Protein AF-A0A4R6ZMX6-F1 (afdb_monomer)

Structure (mmCIF, N/CA/C/O backbone):
data_AF-A0A4R6ZMX6-F1
#
_entry.id   AF-A0A4R6ZMX6-F1
#
loop_
_atom_site.group_PDB
_atom_site.id
_atom_site.type_symbol
_atom_site.label_atom_id
_atom_site.label_alt_id
_atom_site.label_comp_id
_atom_site.label_asym_id
_atom_site.label_entity_id
_atom_site.label_seq_id
_atom_site.pdbx_PDB_ins_code
_atom_site.Cartn_x
_atom_site.Cartn_y
_atom_site.Cartn_z
_atom_site.occupancy
_atom_site.B_iso_or_equiv
_atom_site.auth_seq_id
_atom_site.auth_comp_id
_atom_site.auth_asym_id
_atom_site.auth_atom_id
_atom_site.pdbx_PDB_model_num
ATOM 1 N N . MET A 1 1 ? -26.082 1.905 15.337 1.00 44.19 1 MET A N 1
ATOM 2 C CA . MET A 1 1 ? -25.057 2.791 15.936 1.00 44.19 1 MET A CA 1
ATOM 3 C C . MET A 1 1 ? -23.790 2.716 15.092 1.00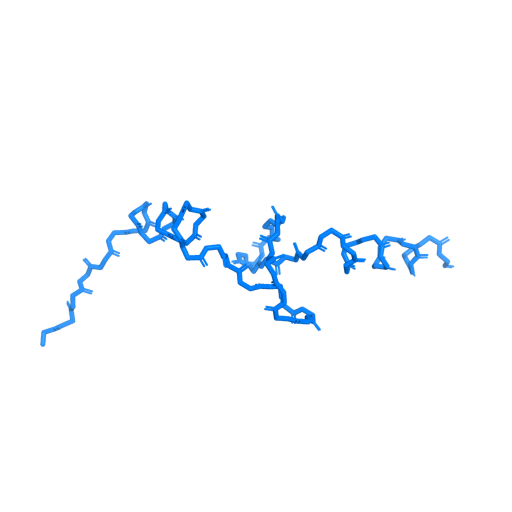 44.19 1 MET A C 1
ATOM 5 O O . MET A 1 1 ? -23.181 1.653 15.047 1.00 44.19 1 MET A O 1
ATOM 9 N N . LYS A 1 2 ? -23.414 3.779 14.370 1.00 54.72 2 LYS A N 1
ATOM 10 C CA . LYS A 1 2 ? -22.131 3.808 13.649 1.00 54.72 2 LYS A CA 1
ATOM 11 C C . LYS A 1 2 ? -21.030 4.077 14.676 1.00 54.72 2 LYS A C 1
ATOM 13 O O . LYS A 1 2 ? -21.003 5.149 15.269 1.00 54.72 2 LYS A O 1
ATOM 18 N N . LYS A 1 3 ? -20.178 3.083 14.941 1.00 71.69 3 LYS A N 1
ATOM 19 C CA . LYS A 1 3 ? -19.002 3.263 15.800 1.00 71.69 3 LYS A CA 1
ATOM 20 C C . LYS A 1 3 ? -18.045 4.213 15.080 1.00 71.69 3 LYS A C 1
ATOM 22 O O . LYS A 1 3 ? -17.566 3.885 13.998 1.00 71.69 3 LYS A O 1
ATOM 27 N N . ILE A 1 4 ? -17.810 5.390 15.651 1.00 79.38 4 ILE A N 1
ATOM 28 C CA . ILE A 1 4 ? -16.827 6.344 15.136 1.00 79.38 4 ILE A CA 1
ATOM 29 C C . ILE A 1 4 ? -15.462 5.837 15.597 1.00 79.38 4 ILE A C 1
ATOM 31 O O . ILE A 1 4 ? -15.147 5.899 16.782 1.00 79.38 4 ILE A O 1
ATOM 35 N N . ILE A 1 5 ? -14.689 5.259 14.678 1.00 81.62 5 ILE A N 1
ATOM 36 C CA . ILE A 1 5 ? -13.317 4.831 14.958 1.00 81.62 5 ILE A CA 1
ATOM 37 C C . ILE A 1 5 ? -12.407 6.028 14.672 1.00 81.62 5 ILE A C 1
ATOM 39 O O . ILE A 1 5 ?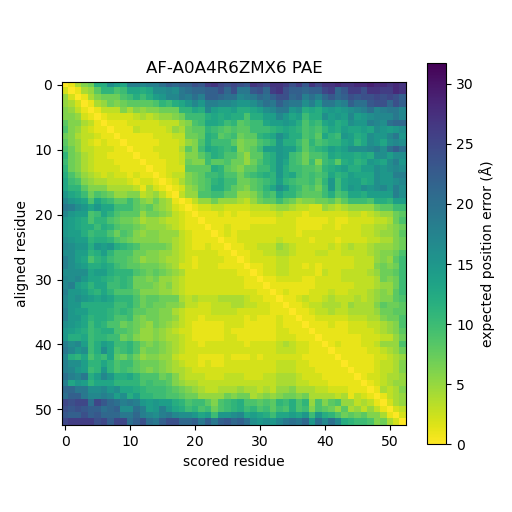 -12.397 6.509 13.538 1.00 81.62 5 ILE A O 1
ATOM 43 N N . PRO A 1 6 ? -11.640 6.514 15.660 1.00 89.44 6 PRO A N 1
ATOM 44 C CA . PRO A 1 6 ? -10.691 7.595 15.439 1.00 89.44 6 PRO A CA 1
ATOM 45 C C . PRO A 1 6 ? -9.660 7.243 14.354 1.00 89.44 6 PRO A C 1
ATOM 47 O O . PRO A 1 6 ? -9.136 6.126 14.339 1.00 89.44 6 PRO A O 1
ATOM 50 N N . PHE A 1 7 ? -9.328 8.201 13.480 1.00 83.06 7 PHE A N 1
ATOM 51 C CA . PHE A 1 7 ? -8.387 8.000 12.367 1.00 83.06 7 PHE A CA 1
ATOM 52 C C . PHE A 1 7 ? -7.028 7.456 12.835 1.00 83.06 7 PHE A C 1
ATOM 54 O O . PHE A 1 7 ? -6.543 6.477 12.278 1.00 83.06 7 PHE A O 1
ATOM 61 N N . TRP A 1 8 ? -6.466 8.015 13.913 1.00 83.75 8 TRP A N 1
ATOM 62 C CA . TRP A 1 8 ? -5.191 7.564 14.488 1.00 83.75 8 TRP A CA 1
ATOM 63 C C . TRP A 1 8 ? -5.214 6.090 14.925 1.00 83.75 8 TRP A C 1
ATOM 65 O O . TRP A 1 8 ? -4.263 5.356 14.669 1.00 83.75 8 TRP A O 1
ATOM 75 N N . LEU A 1 9 ? -6.323 5.630 15.517 1.00 86.81 9 LEU A N 1
ATOM 76 C CA . LEU A 1 9 ? -6.485 4.248 15.970 1.00 86.81 9 LEU A CA 1
ATOM 77 C C . LEU A 1 9 ? -6.645 3.289 14.786 1.00 86.81 9 LEU A C 1
ATOM 79 O O . LEU A 1 9 ? -6.057 2.208 14.781 1.00 86.81 9 LEU A O 1
ATOM 83 N N . ARG A 1 10 ? -7.407 3.696 13.761 1.00 81.94 10 ARG A N 1
ATOM 84 C CA . ARG A 1 10 ? -7.510 2.952 12.499 1.00 81.94 10 ARG A CA 1
ATOM 85 C C . ARG A 1 10 ? -6.138 2.836 11.836 1.00 81.94 10 ARG A C 1
ATOM 87 O O . ARG A 1 10 ? -5.775 1.739 11.426 1.00 81.94 10 ARG A O 1
ATOM 94 N N . ASN A 1 11 ? -5.384 3.933 11.772 1.00 77.38 11 ASN A N 1
ATOM 95 C CA . ASN A 1 11 ? -4.072 3.951 11.139 1.00 77.38 11 ASN A CA 1
ATOM 96 C C . ASN A 1 11 ? -3.077 3.053 11.882 1.00 77.38 11 ASN A C 1
ATOM 98 O O . ASN A 1 11 ? -2.446 2.198 11.266 1.00 77.38 11 ASN A O 1
ATO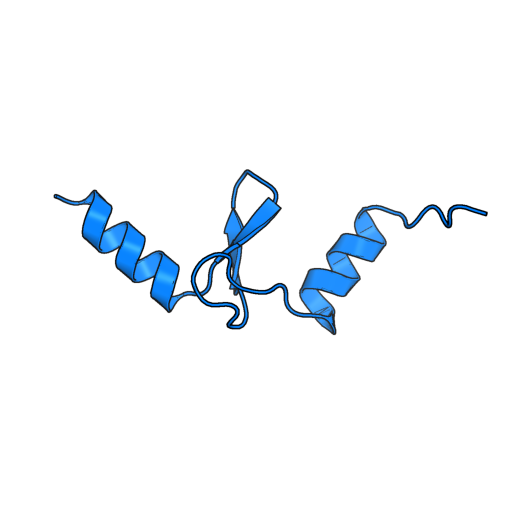M 102 N N . TRP A 1 12 ? -3.014 3.161 13.215 1.00 82.00 12 TRP A N 1
ATOM 103 C CA . TRP A 1 12 ? -2.180 2.297 14.056 1.00 82.00 12 TRP A CA 1
ATOM 104 C C . TRP A 1 12 ? -2.544 0.817 13.905 1.00 82.00 12 TRP A C 1
ATOM 106 O O . TRP A 1 12 ? -1.663 -0.021 13.742 1.00 82.00 12 TRP A O 1
ATOM 116 N N . TYR A 1 13 ? -3.838 0.481 13.905 1.00 81.50 13 TYR A N 1
ATOM 117 C CA . TYR A 1 13 ? -4.288 -0.900 13.724 1.00 81.50 13 TYR A CA 1
ATOM 118 C C . TYR A 1 13 ? -3.898 -1.450 12.349 1.00 81.50 13 TYR A C 1
ATOM 120 O O . TYR A 1 13 ? -3.422 -2.580 12.256 1.00 81.50 13 TYR A O 1
ATOM 128 N N . LEU A 1 14 ? -4.068 -0.664 11.282 1.00 73.94 14 LEU A N 1
ATOM 129 C CA . LEU A 1 14 ? -3.701 -1.089 9.934 1.00 73.94 14 LEU A CA 1
ATOM 130 C C . LEU A 1 14 ? -2.189 -1.297 9.813 1.00 73.94 14 LEU A C 1
ATOM 132 O O . LEU A 1 14 ? -1.775 -2.381 9.416 1.00 73.94 14 LEU A O 1
ATOM 136 N N . THR A 1 15 ? -1.373 -0.334 10.242 1.00 68.75 15 THR A N 1
ATOM 137 C CA . THR A 1 15 ? 0.095 -0.422 10.131 1.00 68.75 15 THR A CA 1
ATOM 138 C C . THR A 1 15 ? 0.736 -1.424 11.091 1.00 68.75 15 THR A C 1
ATOM 140 O O . THR A 1 15 ? 1.699 -2.088 10.715 1.00 68.75 15 THR A O 1
ATOM 143 N N . LYS A 1 16 ? 0.249 -1.551 12.333 1.00 74.69 16 LYS A N 1
ATOM 144 C CA . LYS A 1 16 ? 0.902 -2.378 13.368 1.00 74.69 16 LYS A CA 1
ATOM 145 C C . LYS A 1 16 ? 0.310 -3.771 13.531 1.00 74.69 16 LYS A C 1
ATOM 147 O O . LYS A 1 16 ? 1.045 -4.675 13.916 1.00 74.69 16 LYS A O 1
ATOM 152 N N . ILE A 1 17 ? -0.982 -3.954 13.254 1.00 78.38 17 ILE A N 1
ATOM 153 C CA . ILE A 1 17 ? -1.667 -5.237 13.470 1.00 78.38 17 ILE A CA 1
ATOM 154 C C . ILE A 1 17 ? -2.057 -5.881 12.145 1.00 78.38 17 ILE A C 1
ATOM 156 O O . ILE A 1 17 ? -1.621 -6.991 11.858 1.00 78.38 17 ILE A O 1
ATOM 160 N N . LYS A 1 18 ? -2.883 -5.203 11.341 1.00 79.56 18 LYS A N 1
ATOM 161 C CA . LYS A 1 18 ? -3.497 -5.815 10.159 1.00 79.56 18 LYS A CA 1
ATOM 162 C C . LYS A 1 18 ? -2.496 -6.025 9.024 1.00 79.56 18 LYS A C 1
ATOM 164 O O . LYS A 1 18 ? -2.673 -6.985 8.289 1.00 79.56 18 LYS A O 1
ATOM 169 N N . ARG A 1 19 ? -1.474 -5.160 8.934 1.00 79.56 19 ARG A N 1
ATOM 170 C CA . ARG A 1 19 ? -0.543 -5.006 7.804 1.00 79.56 19 ARG A CA 1
ATOM 171 C C . ARG A 1 19 ? -1.323 -4.823 6.490 1.00 79.56 19 ARG A C 1
ATOM 173 O O . ARG A 1 19 ? -1.858 -5.795 5.962 1.00 79.56 19 ARG A O 1
ATOM 180 N N . PRO A 1 20 ? -1.483 -3.588 5.992 1.00 86.94 20 PRO A N 1
ATOM 181 C CA . PRO A 1 20 ? -2.382 -3.314 4.873 1.00 86.94 20 PRO A CA 1
ATOM 182 C C . PRO A 1 20 ? -1.979 -4.117 3.624 1.00 86.94 20 PRO A C 1
ATOM 184 O O . PRO A 1 20 ? -0.790 -4.361 3.427 1.00 86.94 20 PRO A O 1
ATOM 187 N N . PRO A 1 21 ? -2.939 -4.561 2.795 1.00 91.62 21 PRO A N 1
ATOM 188 C CA . PRO A 1 21 ? -2.628 -5.289 1.573 1.00 91.62 21 PRO A CA 1
ATOM 189 C C . PRO A 1 21 ? -2.058 -4.351 0.504 1.00 91.62 21 PRO A C 1
ATOM 191 O O . 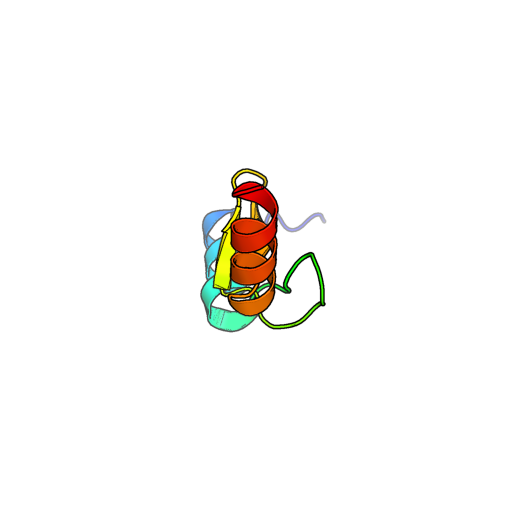PRO A 1 21 ? -2.412 -3.176 0.426 1.00 91.62 21 PRO A O 1
ATOM 194 N N . CYS A 1 22 ? -1.187 -4.902 -0.332 1.00 93.38 22 CYS A N 1
ATOM 195 C CA . CYS A 1 22 ? -0.657 -4.286 -1.531 1.00 93.38 22 CYS A CA 1
ATOM 196 C C . CYS A 1 22 ? -1.765 -4.163 -2.572 1.00 93.38 22 CYS A C 1
ATOM 198 O O . CYS A 1 22 ? -2.362 -5.170 -2.950 1.00 93.38 22 CYS A O 1
ATOM 200 N N . ILE A 1 23 ? -1.963 -2.959 -3.102 1.00 94.50 23 ILE A N 1
ATOM 201 C CA . ILE A 1 23 ? -2.990 -2.660 -4.105 1.00 94.50 23 ILE A CA 1
ATOM 202 C C . ILE A 1 23 ? -2.842 -3.471 -5.404 1.00 94.50 23 ILE A C 1
ATOM 204 O O . ILE A 1 23 ? -3.817 -3.675 -6.118 1.00 94.50 23 ILE A O 1
ATOM 208 N N . MET A 1 24 ? -1.638 -3.968 -5.703 1.00 94.31 24 MET A N 1
ATOM 209 C CA . MET A 1 24 ? -1.342 -4.672 -6.956 1.00 94.31 24 MET A CA 1
ATOM 210 C C . MET A 1 24 ? -1.452 -6.199 -6.859 1.00 94.31 24 MET A C 1
ATOM 212 O O . MET A 1 24 ? -1.654 -6.858 -7.875 1.00 94.31 24 MET A O 1
ATOM 216 N N . CYS A 1 25 ? -1.230 -6.792 -5.679 1.00 94.19 25 CYS A N 1
ATOM 217 C CA . CYS A 1 25 ? -1.110 -8.254 -5.557 1.00 94.19 25 CYS A CA 1
ATOM 218 C C . CYS A 1 25 ? -1.567 -8.848 -4.217 1.00 94.19 25 CYS A C 1
ATOM 220 O O . CYS A 1 25 ? -1.227 -9.994 -3.927 1.00 94.19 25 CYS A O 1
ATOM 222 N N . ASP A 1 26 ? -2.255 -8.074 -3.373 1.00 90.50 26 ASP A N 1
ATOM 223 C CA . ASP A 1 26 ? -2.803 -8.481 -2.066 1.00 90.50 26 ASP A CA 1
ATOM 224 C C . ASP A 1 26 ? -1.796 -9.013 -1.023 1.00 90.50 26 ASP A C 1
ATOM 226 O O . ASP A 1 26 ? -2.170 -9.344 0.104 1.00 90.50 26 ASP A O 1
ATOM 230 N N . ARG A 1 27 ? -0.494 -9.051 -1.340 1.00 90.25 27 ARG A N 1
ATOM 231 C CA . ARG A 1 27 ? 0.583 -9.302 -0.366 1.00 90.25 27 ARG A CA 1
ATOM 232 C C . ARG A 1 27 ? 0.668 -8.175 0.661 1.00 90.25 27 ARG A C 1
ATOM 234 O O . ARG A 1 27 ? 0.040 -7.141 0.503 1.00 90.25 27 ARG A O 1
ATOM 241 N N . ILE A 1 28 ? 1.475 -8.342 1.705 1.00 90.50 28 ILE A N 1
ATOM 242 C CA . ILE A 1 28 ? 1.698 -7.276 2.691 1.00 90.50 28 ILE A CA 1
ATOM 243 C C . ILE A 1 28 ? 2.271 -6.036 1.986 1.00 90.50 28 ILE A C 1
ATOM 245 O O . ILE A 1 28 ? 3.324 -6.105 1.357 1.00 90.50 28 ILE A O 1
ATOM 249 N N . GLY A 1 29 ? 1.545 -4.926 2.077 1.00 92.38 29 GLY A N 1
ATOM 250 C CA . GLY A 1 29 ? 1.990 -3.601 1.681 1.00 92.38 29 GLY A CA 1
ATOM 251 C C . GLY A 1 29 ? 2.918 -3.013 2.741 1.00 92.38 29 GLY A C 1
ATOM 252 O O . GLY A 1 29 ? 2.687 -3.158 3.943 1.00 92.38 29 GLY A O 1
ATOM 253 N N . GLU A 1 30 ? 3.984 -2.371 2.281 1.00 89.69 30 GLU A N 1
ATOM 254 C CA . GLU A 1 30 ? 5.079 -1.861 3.116 1.00 89.69 30 GLU A CA 1
ATOM 255 C C . GLU A 1 30 ? 5.207 -0.336 3.013 1.00 89.69 30 GLU A C 1
ATOM 257 O O . GLU A 1 30 ? 5.617 0.309 3.976 1.00 89.69 30 GLU A O 1
ATOM 262 N N . LEU A 1 31 ? 4.811 0.235 1.872 1.00 88.25 31 LEU A N 1
ATOM 263 C CA . LEU A 1 31 ? 4.874 1.662 1.557 1.00 88.25 31 LEU A CA 1
ATOM 264 C C . LEU A 1 31 ? 3.457 2.217 1.381 1.00 88.25 31 LEU A C 1
ATOM 266 O O . LEU A 1 31 ? 2.648 1.593 0.698 1.00 88.25 31 LEU A O 1
ATOM 270 N N . GLU A 1 32 ? 3.166 3.367 1.990 1.00 91.00 32 GLU A N 1
ATOM 271 C CA . GLU A 1 32 ? 1.902 4.103 1.827 1.00 91.00 32 GLU A CA 1
ATOM 272 C C . GLU A 1 32 ? 2.025 5.108 0.671 1.00 91.00 32 GLU A C 1
ATOM 274 O O . GLU A 1 32 ? 3.031 5.812 0.574 1.00 91.00 32 GLU A O 1
ATOM 279 N N . LEU A 1 33 ? 1.017 5.162 -0.200 1.00 89.56 33 LEU A N 1
ATOM 280 C CA . LEU A 1 33 ? 0.905 6.096 -1.324 1.00 89.56 33 LEU A CA 1
ATOM 281 C C . LEU A 1 33 ? 0.083 7.336 -0.930 1.00 89.56 33 LEU A C 1
ATOM 283 O O . LEU A 1 33 ? -0.590 7.350 0.100 1.00 89.56 33 LEU A O 1
ATOM 287 N N . GLU A 1 34 ? 0.105 8.383 -1.761 1.00 89.69 34 GLU A N 1
ATOM 288 C CA . GLU A 1 34 ? -0.578 9.663 -1.479 1.00 89.69 34 GLU A CA 1
ATOM 289 C C . GLU A 1 34 ? -2.100 9.533 -1.290 1.00 89.69 34 GLU A C 1
ATOM 291 O O . GLU A 1 34 ? -2.715 10.328 -0.580 1.00 89.69 34 GLU A O 1
ATOM 296 N N . ASP A 1 35 ? -2.713 8.514 -1.892 1.00 89.31 35 ASP A N 1
ATOM 297 C CA . ASP A 1 35 ? -4.143 8.211 -1.782 1.00 89.31 35 ASP A CA 1
ATOM 298 C C . ASP A 1 35 ? -4.501 7.362 -0.541 1.00 89.31 35 ASP A C 1
ATOM 300 O O . ASP A 1 35 ? -5.667 7.008 -0.334 1.00 89.31 35 ASP A O 1
ATOM 304 N N . GLY A 1 36 ? -3.516 7.045 0.309 1.00 86.56 36 GLY A N 1
ATOM 305 C CA . GLY A 1 36 ? -3.670 6.217 1.508 1.00 86.56 36 GLY A CA 1
ATOM 306 C C . GLY A 1 36 ? -3.769 4.716 1.224 1.00 86.56 36 GLY A C 1
ATOM 307 O O . GLY A 1 36 ? -4.151 3.940 2.110 1.00 86.56 36 GLY A O 1
ATOM 308 N N . THR A 1 37 ? -3.473 4.289 -0.005 1.00 90.38 37 THR A N 1
ATOM 309 C CA . THR A 1 37 ? -3.307 2.873 -0.344 1.00 90.38 37 THR A CA 1
ATOM 310 C C . THR A 1 37 ? -1.879 2.417 -0.055 1.00 90.38 37 THR A C 1
ATOM 312 O O . THR A 1 37 ? -0.996 3.227 0.219 1.00 90.38 37 THR A O 1
ATOM 315 N N . TYR A 1 38 ? -1.649 1.103 -0.048 1.00 92.06 38 TYR A N 1
ATOM 316 C CA . TYR A 1 38 ? -0.335 0.541 0.252 1.00 92.06 38 TYR A CA 1
ATOM 317 C C . TYR A 1 38 ? 0.172 -0.314 -0.903 1.00 92.06 38 TYR A C 1
ATOM 319 O O . TYR A 1 38 ? -0.602 -0.997 -1.573 1.00 92.06 38 TYR A O 1
ATOM 327 N N . ILE A 1 39 ? 1.487 -0.318 -1.104 1.00 94.69 39 ILE A N 1
ATOM 328 C CA . ILE A 1 39 ? 2.182 -1.120 -2.112 1.00 94.69 39 ILE A CA 1
ATOM 329 C C . ILE A 1 39 ? 3.291 -1.952 -1.451 1.00 94.69 39 ILE A C 1
ATOM 331 O O . ILE A 1 39 ? 3.909 -1.530 -0.471 1.00 94.69 39 ILE A O 1
ATOM 335 N N . CYS A 1 40 ? 3.515 -3.179 -1.928 1.00 94.88 40 CYS A N 1
ATOM 336 C CA . CYS A 1 40 ? 4.629 -4.017 -1.468 1.00 94.88 40 CYS A CA 1
ATOM 337 C C . CYS A 1 40 ? 5.923 -3.649 -2.204 1.00 94.88 40 CYS A C 1
ATOM 339 O O . CYS A 1 40 ? 5.864 -3.172 -3.340 1.00 94.88 40 CYS A O 1
ATOM 341 N N . GLY A 1 41 ? 7.085 -3.934 -1.604 1.00 92.12 41 GLY A N 1
ATOM 342 C CA . GLY A 1 41 ? 8.384 -3.595 -2.197 1.00 92.12 41 GLY A CA 1
ATOM 343 C C . GLY A 1 41 ? 8.583 -4.126 -3.622 1.00 92.12 41 GLY A C 1
ATOM 344 O O . GLY A 1 41 ? 9.088 -3.408 -4.476 1.00 92.12 41 GLY A O 1
ATOM 345 N N . ILE A 1 42 ? 8.093 -5.335 -3.922 1.00 94.38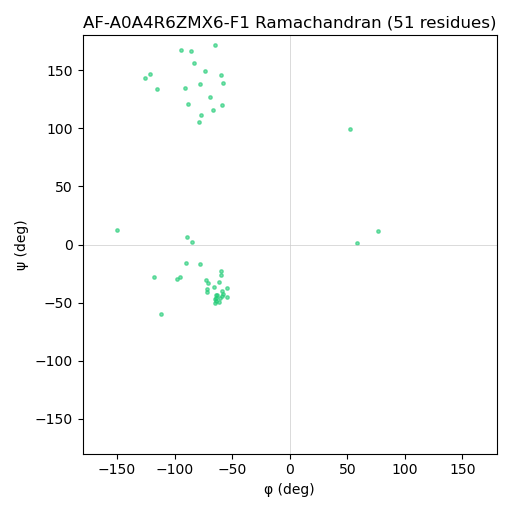 42 ILE A N 1
ATOM 346 C CA . ILE A 1 42 ? 8.202 -5.937 -5.264 1.00 94.38 42 ILE A CA 1
ATOM 347 C C . ILE A 1 42 ? 7.430 -5.116 -6.304 1.00 94.38 42 ILE A C 1
ATOM 349 O O . ILE A 1 42 ? 7.951 -4.810 -7.370 1.00 94.38 42 ILE A O 1
ATOM 353 N N . CYS A 1 43 ? 6.177 -4.762 -6.010 1.00 95.31 43 CYS A N 1
ATOM 354 C CA . CYS A 1 43 ? 5.358 -4.002 -6.950 1.00 95.31 43 CYS A CA 1
ATOM 355 C C . CYS A 1 43 ? 5.845 -2.557 -7.089 1.00 95.31 43 CYS A C 1
ATOM 357 O O . CYS A 1 43 ? 5.763 -2.012 -8.184 1.00 95.31 43 CYS A O 1
ATOM 359 N N . ALA A 1 44 ? 6.373 -1.961 -6.015 1.00 93.38 44 ALA A N 1
ATOM 360 C CA . ALA A 1 44 ? 6.990 -0.639 -6.067 1.00 93.38 44 ALA A CA 1
ATOM 361 C C . ALA A 1 44 ? 8.243 -0.637 -6.955 1.00 93.38 44 ALA A C 1
ATOM 363 O O . ALA A 1 44 ? 8.395 0.254 -7.782 1.00 93.38 44 ALA A O 1
ATOM 364 N N . GLN A 1 45 ? 9.094 -1.663 -6.840 1.00 93.06 45 GLN A N 1
ATOM 365 C CA . GLN A 1 45 ? 10.271 -1.815 -7.694 1.00 93.06 45 GLN A CA 1
ATOM 366 C C . GLN A 1 45 ? 9.885 -1.949 -9.173 1.00 93.06 45 GLN A C 1
ATOM 368 O O . GLN A 1 45 ? 10.402 -1.204 -9.995 1.00 93.06 45 GLN A O 1
ATOM 373 N N . ILE A 1 46 ? 8.932 -2.831 -9.500 1.00 92.62 46 ILE A N 1
ATOM 374 C CA . ILE A 1 46 ? 8.455 -3.010 -10.882 1.00 92.62 46 ILE A CA 1
ATOM 375 C C . ILE A 1 46 ? 7.902 -1.694 -11.450 1.00 92.62 46 ILE A C 1
ATOM 377 O O . ILE A 1 46 ? 8.176 -1.362 -12.596 1.00 92.62 46 ILE A O 1
ATOM 381 N N . GLN A 1 47 ? 7.124 -0.935 -10.668 1.00 87.69 47 GLN A N 1
ATOM 382 C CA . GLN A 1 47 ? 6.609 0.361 -11.124 1.00 87.69 47 GLN A CA 1
ATOM 383 C C . GLN A 1 47 ? 7.716 1.398 -11.339 1.00 87.69 47 GLN A C 1
ATOM 385 O O . GLN A 1 47 ? 7.609 2.184 -12.273 1.00 87.69 47 GLN A O 1
ATOM 390 N N . GLY A 1 48 ? 8.762 1.396 -10.506 1.00 87.25 48 GLY A N 1
ATOM 391 C CA . GLY A 1 48 ? 9.931 2.256 -10.699 1.00 87.25 48 GLY A CA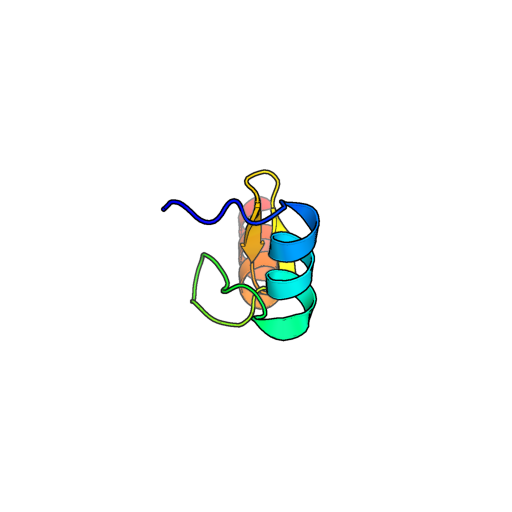 1
ATOM 392 C C . GLY A 1 48 ? 10.686 1.917 -11.984 1.00 87.25 48 GLY A C 1
ATOM 393 O O . GLY A 1 48 ? 10.957 2.805 -12.778 1.00 87.25 48 GLY A O 1
ATOM 394 N N . GLU A 1 49 ? 10.929 0.628 -12.232 1.00 87.19 49 GLU A N 1
ATOM 395 C CA . GLU A 1 49 ? 11.584 0.151 -13.459 1.00 87.19 49 GLU A CA 1
ATOM 396 C C . GLU A 1 49 ? 10.785 0.496 -14.730 1.00 87.19 49 GLU A C 1
ATOM 398 O O . GLU A 1 49 ? 11.381 0.761 -15.765 1.00 87.19 49 GLU A O 1
ATOM 403 N N . LEU A 1 50 ? 9.448 0.533 -14.658 1.00 77.69 50 LEU A N 1
ATOM 404 C CA . LEU A 1 50 ? 8.576 0.923 -15.777 1.00 77.69 50 LEU A CA 1
ATOM 405 C C . LEU A 1 50 ? 8.497 2.439 -16.015 1.00 77.69 50 LEU A C 1
ATOM 407 O O . LEU A 1 50 ? 7.986 2.851 -17.053 1.00 77.69 50 LEU A O 1
ATOM 411 N N . ALA A 1 51 ? 8.900 3.260 -15.045 1.00 76.00 51 ALA A N 1
ATOM 412 C CA . ALA A 1 51 ? 8.821 4.719 -15.135 1.00 76.00 51 A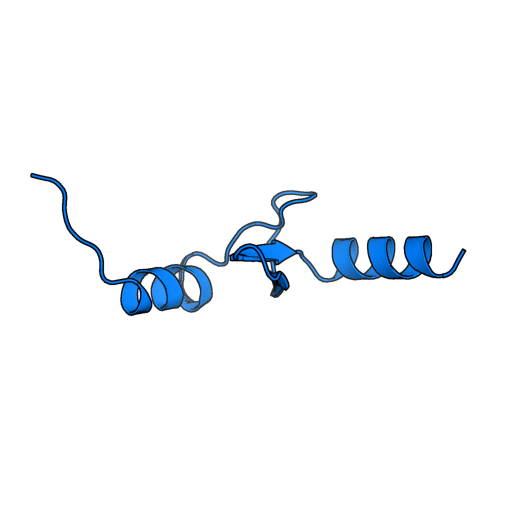LA A CA 1
ATOM 413 C C . ALA A 1 51 ? 10.087 5.357 -15.730 1.00 76.00 51 ALA A C 1
ATOM 415 O O . ALA A 1 51 ? 10.046 6.525 -16.113 1.00 76.00 51 ALA A O 1
ATOM 416 N N . ASP A 1 52 ? 11.188 4.602 -15.789 1.00 68.75 52 ASP A N 1
ATOM 417 C CA . ASP A 1 52 ? 12.486 5.044 -16.312 1.00 68.75 52 ASP A CA 1
ATOM 418 C C . ASP A 1 52 ? 12.655 4.806 -17.838 1.00 68.75 52 ASP A C 1
ATOM 420 O O . ASP A 1 52 ? 13.735 5.071 -18.371 1.00 68.75 52 ASP A O 1
ATOM 424 N N . ASP A 1 53 ? 11.597 4.365 -18.539 1.00 50.94 53 ASP A N 1
ATOM 425 C CA . ASP A 1 53 ? 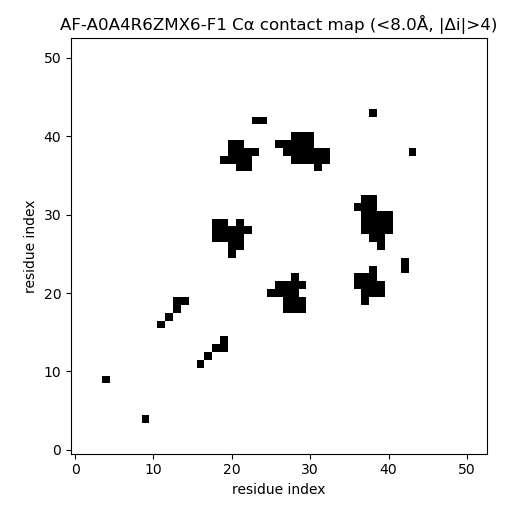11.494 4.229 -20.012 1.00 50.94 53 ASP A CA 1
ATOM 426 C C . ASP A 1 53 ? 10.584 5.313 -20.634 1.00 50.94 53 ASP A C 1
ATOM 428 O O . ASP A 1 53 ? 10.899 5.789 -21.755 1.00 50.94 53 ASP A O 1
#

Organism: NCBI:txid647910

pLDDT: mean 84.21, std 11.01, range [44.19, 95.31]

Sequence (53 aa):
MKKIIPFWLRNWYLTKIKRPPCIMCDRIGELELEDGTYICGICAQIQGELADD

Nearest PDB structures (foldseek):
  8a3w-assembly1_SS  TM=4.868E-01  e=1.089E+00  Leishmania major strain Friedlin
  6tmf-assembly1_Q  TM=5.264E-01  e=1.817E+00  Thermococcus celer Vu 13 = JCM 8558
  3j7p-assembly1_Sd  TM=6.607E-01  e=4.062E+00  Sus scrofa
  5jbh-assembly1_P  TM=4.010E-01  e=8.127E-01  Pyrococcus abyssi GE5

Foldseek 3Di:
DPPDDDPVNVVCCCVPPVQAAAPPPRHRFDDADPVRHGHHPVVVVVVVVVVVD

Secondary structure (DSSP, 8-state):
------HHHHHHHIIIII-PBBTTTSSBP-EE-TTS-EE-HHHHHHHHHHH--

Solvent-accessible surface area (backbone atoms only — not comparable to full-atom values): 3291 Å² total; per-residue (Å²): 133,86,82,83,73,55,67,69,60,53,49,49,41,33,69,76,67,68,42,44,48,9,80,87,73,66,46,68,24,77,44,79,47,99,88,72,48,27,34,23,69,69,61,5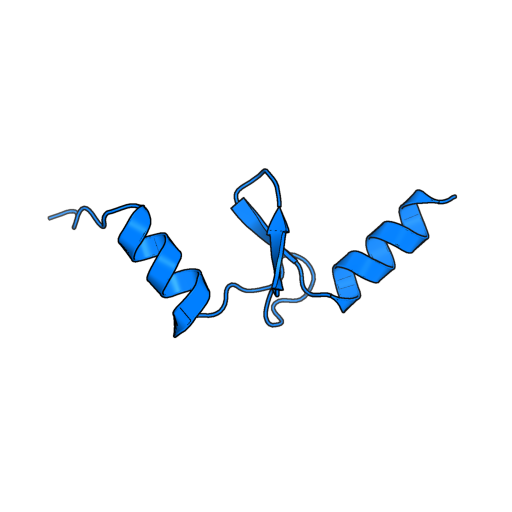1,50,54,53,53,66,65,68,79,114

Radius of gyration: 13.75 Å; Cα contacts (8 Å, |Δi|>4): 56; chains: 1; bounding box: 38×19×36 Å

Mean predicted aligned error: 7.82 Å